Protein AF-A0A9X8DLJ4-F1 (afdb_monomer)

Solvent-accessible surface area (backbone atoms only — not comparable to full-atom values): 8738 Å² total; per-residue (Å²): 112,78,44,50,38,35,40,34,34,46,78,50,100,89,40,71,50,71,48,35,28,73,43,41,63,68,56,50,51,52,43,38,55,49,52,40,68,74,42,58,91,69,68,64,79,75,61,78,88,71,83,75,89,50,86,83,42,63,70,55,54,51,51,47,50,52,50,51,50,62,59,49,56,62,48,48,30,88,86,42,30,71,60,44,74,69,33,65,67,50,48,45,68,68,48,55,62,54,71,51,78,55,70,79,54,54,58,48,45,79,78,46,80,82,80,80,81,82,63,46,78,44,68,43,73,65,64,86,86,72,78,82,81,80,91,72,83,90,81,132

Structure (mmCIF, N/CA/C/O backbone):
data_AF-A0A9X8DLJ4-F1
#
_entry.id   AF-A0A9X8DLJ4-F1
#
loop_
_atom_site.group_PDB
_atom_site.id
_atom_site.type_symbol
_atom_site.label_atom_id
_atom_site.label_alt_id
_atom_site.label_comp_id
_atom_site.label_asym_id
_atom_site.label_entity_id
_atom_site.label_seq_id
_atom_site.pdbx_PDB_ins_code
_atom_site.Cartn_x
_atom_site.Cartn_y
_atom_site.Cartn_z
_atom_site.occupancy
_atom_site.B_iso_or_equiv
_atom_site.auth_seq_id
_atom_site.auth_comp_id
_atom_site.auth_asym_id
_atom_site.auth_atom_id
_atom_site.pdbx_PDB_model_num
ATOM 1 N N . MET A 1 1 ? -4.311 -11.488 11.649 1.00 80.06 1 MET A N 1
ATOM 2 C CA . MET A 1 1 ? -3.450 -10.403 12.179 1.00 80.06 1 MET A CA 1
ATOM 3 C C . MET A 1 1 ? -3.769 -9.118 11.435 1.00 80.06 1 MET A C 1
ATOM 5 O O . MET A 1 1 ? -3.963 -9.207 10.230 1.00 80.06 1 MET A O 1
ATOM 9 N N . VAL A 1 2 ? -3.881 -7.971 12.114 1.00 86.50 2 VAL A N 1
ATOM 10 C CA . VAL A 1 2 ? -4.170 -6.667 11.483 1.00 86.50 2 VAL A CA 1
ATOM 11 C C . VAL A 1 2 ? -3.009 -5.715 11.752 1.00 86.50 2 VAL A C 1
ATOM 13 O O . VAL A 1 2 ? -2.542 -5.637 12.885 1.00 86.50 2 VAL A O 1
ATOM 16 N N . PHE A 1 3 ? -2.577 -4.990 10.727 1.00 89.06 3 PHE A N 1
ATOM 17 C CA . PHE A 1 3 ? -1.535 -3.973 10.782 1.00 89.06 3 PHE A CA 1
ATOM 18 C C . PHE A 1 3 ? -2.127 -2.592 10.570 1.00 89.06 3 PHE A C 1
ATOM 20 O O . PHE A 1 3 ? -3.069 -2.423 9.792 1.00 89.06 3 PHE A O 1
ATOM 27 N N . VAL A 1 4 ? -1.534 -1.616 11.247 1.00 91.75 4 VAL A N 1
ATOM 28 C CA . VAL A 1 4 ? -1.885 -0.204 11.133 1.00 91.75 4 VAL A CA 1
ATOM 29 C C . VAL A 1 4 ? -0.861 0.471 10.233 1.00 91.75 4 VAL A C 1
ATOM 31 O O . VAL A 1 4 ? 0.332 0.490 10.545 1.00 91.75 4 VAL A O 1
ATOM 34 N N . LEU A 1 5 ? -1.336 1.009 9.116 1.00 93.06 5 LEU A N 1
ATOM 35 C CA . LEU A 1 5 ? -0.532 1.759 8.164 1.00 93.06 5 LEU A CA 1
ATOM 36 C C . LEU A 1 5 ? -0.960 3.218 8.254 1.00 93.06 5 LEU A C 1
ATOM 38 O O . LEU A 1 5 ? -2.130 3.528 8.042 1.00 93.06 5 LEU A O 1
ATOM 42 N N . THR A 1 6 ? -0.021 4.111 8.530 1.00 93.31 6 THR A N 1
ATOM 43 C CA . THR A 1 6 ? -0.238 5.554 8.418 1.00 93.31 6 THR A CA 1
ATOM 44 C C . THR A 1 6 ? 0.326 6.004 7.086 1.00 93.31 6 THR A C 1
ATOM 46 O O . THR A 1 6 ? 1.533 5.990 6.894 1.00 93.31 6 THR A O 1
ATOM 49 N N . VAL A 1 7 ? -0.537 6.371 6.151 1.00 92.75 7 VAL A N 1
ATOM 50 C CA . VAL A 1 7 ? -0.145 6.850 4.830 1.00 92.75 7 VAL A CA 1
ATOM 51 C C . VAL A 1 7 ? -0.016 8.359 4.891 1.00 92.75 7 VAL A C 1
ATOM 53 O O . VAL A 1 7 ? -0.961 9.039 5.267 1.00 92.75 7 VAL A O 1
ATOM 56 N N . SER A 1 8 ? 1.141 8.875 4.502 1.00 91.56 8 SER A N 1
ATOM 57 C CA . SER A 1 8 ? 1.401 10.297 4.328 1.00 91.56 8 SER A CA 1
ATOM 58 C C . SER A 1 8 ? 1.730 10.565 2.866 1.00 91.56 8 SER A C 1
ATOM 60 O O . SER A 1 8 ? 2.592 9.912 2.283 1.00 91.56 8 SER A O 1
ATOM 62 N N . GLN A 1 9 ? 1.025 11.509 2.258 1.00 87.00 9 GLN A N 1
ATOM 63 C CA . GLN A 1 9 ? 1.236 11.912 0.877 1.00 87.00 9 GLN A CA 1
ATOM 64 C C . GLN A 1 9 ? 1.424 13.419 0.829 1.00 87.00 9 GLN A C 1
ATOM 66 O O . GLN A 1 9 ? 0.560 14.194 1.251 1.00 87.00 9 GLN A O 1
ATOM 71 N N . GLN A 1 10 ? 2.563 13.837 0.294 1.00 82.44 10 GLN A N 1
ATOM 72 C CA . GLN A 1 10 ? 2.815 15.244 0.050 1.00 82.44 10 GLN A CA 1
ATOM 73 C C . GLN A 1 10 ? 2.023 15.672 -1.196 1.00 82.44 10 GLN A C 1
ATOM 75 O O . GLN A 1 10 ? 2.163 15.073 -2.258 1.00 82.44 10 GLN A O 1
ATOM 80 N N . GLN A 1 11 ? 1.145 16.667 -1.054 1.00 73.81 11 GLN A N 1
ATOM 81 C CA . GLN A 1 11 ? 0.337 17.201 -2.159 1.00 73.81 11 GLN A CA 1
ATOM 82 C C . GLN A 1 11 ? 1.017 18.403 -2.822 1.00 73.81 11 GLN A C 1
ATOM 84 O O . GLN A 1 11 ? 0.913 18.588 -4.030 1.00 73.81 11 GLN A O 1
ATOM 89 N N . ASN A 1 12 ? 1.715 19.220 -2.031 1.00 75.19 12 ASN A N 1
ATOM 90 C CA . ASN A 1 12 ? 2.540 20.340 -2.480 1.00 75.19 12 ASN A CA 1
ATOM 91 C C . ASN A 1 12 ? 3.649 20.597 -1.434 1.00 75.19 12 ASN A C 1
ATOM 93 O O . ASN A 1 12 ? 3.675 19.974 -0.373 1.00 75.19 12 ASN A O 1
ATOM 97 N N . VAL A 1 13 ? 4.553 21.541 -1.694 1.00 73.19 13 VAL A N 1
ATOM 98 C CA . VAL A 1 13 ? 5.646 21.977 -0.810 1.00 73.19 13 VAL A CA 1
ATOM 99 C C . VAL A 1 13 ? 5.152 22.328 0.603 1.00 73.19 13 VAL A C 1
ATOM 101 O O . VAL A 1 13 ? 5.876 22.106 1.567 1.00 73.19 13 VAL A O 1
ATOM 104 N N . ALA A 1 14 ? 3.915 22.818 0.741 1.00 72.62 14 ALA A N 1
ATOM 105 C CA . ALA A 1 14 ? 3.348 23.271 2.014 1.00 72.62 14 ALA A CA 1
ATOM 106 C C . ALA A 1 14 ? 2.277 22.346 2.624 1.00 72.62 14 ALA A C 1
ATOM 108 O O . ALA A 1 14 ? 1.849 22.588 3.752 1.00 72.62 14 ALA A O 1
ATOM 109 N N . THR A 1 15 ? 1.805 21.319 1.907 1.00 79.25 15 THR A N 1
ATOM 110 C CA . THR A 1 15 ? 0.655 20.510 2.345 1.00 79.25 15 THR A CA 1
ATOM 111 C C . THR A 1 15 ? 0.935 19.015 2.276 1.00 79.25 15 THR A C 1
ATOM 113 O O . THR A 1 15 ? 1.227 18.452 1.218 1.00 79.25 15 THR A O 1
ATOM 116 N N . THR A 1 16 ? 0.769 18.357 3.424 1.00 87.19 16 THR A N 1
ATOM 117 C CA . THR A 1 16 ? 0.856 16.902 3.571 1.00 87.19 16 THR A CA 1
ATOM 118 C C . THR A 1 16 ? -0.495 16.376 4.022 1.00 87.19 16 THR A C 1
ATOM 120 O O . THR A 1 16 ? -1.000 16.765 5.073 1.00 87.19 16 THR A O 1
ATOM 123 N N . SER A 1 17 ? -1.078 15.484 3.228 1.00 90.31 17 SER A N 1
ATOM 124 C CA . SER A 1 17 ? -2.244 14.705 3.635 1.00 90.31 17 SER A CA 1
ATOM 125 C C . SER A 1 17 ? -1.783 13.448 4.356 1.00 90.31 17 SER A C 1
ATOM 127 O O . SER A 1 17 ? -0.782 12.847 3.970 1.00 90.31 17 SER A O 1
ATOM 129 N N . SER A 1 18 ? -2.501 13.047 5.402 1.00 93.62 18 SER A N 1
ATOM 130 C CA . SER A 1 18 ? -2.218 11.810 6.125 1.00 93.62 18 SER A CA 1
ATOM 131 C C . SER A 1 18 ? -3.508 11.118 6.538 1.00 93.62 18 SER A C 1
ATOM 133 O O . SER A 1 18 ? -4.474 11.779 6.921 1.00 93.62 18 SER A O 1
ATOM 135 N N . TRP A 1 19 ? -3.534 9.796 6.439 1.00 94.31 19 TRP A N 1
ATOM 136 C CA . TRP A 1 19 ? -4.655 8.967 6.864 1.00 94.31 19 TRP A CA 1
ATOM 137 C C . TRP A 1 19 ? -4.169 7.587 7.299 1.00 94.31 19 TRP A C 1
ATOM 139 O O . TRP A 1 19 ? -3.064 7.161 6.972 1.00 94.31 19 TRP A O 1
ATOM 149 N N . THR A 1 20 ? -5.005 6.871 8.042 1.00 94.44 20 THR A N 1
ATOM 150 C CA . THR A 1 20 ? -4.678 5.533 8.542 1.00 94.44 20 THR A CA 1
ATOM 151 C C . THR A 1 20 ? -5.520 4.481 7.838 1.00 94.44 20 THR A C 1
ATOM 153 O O . THR A 1 20 ? -6.724 4.660 7.681 1.00 94.44 20 THR A O 1
ATOM 156 N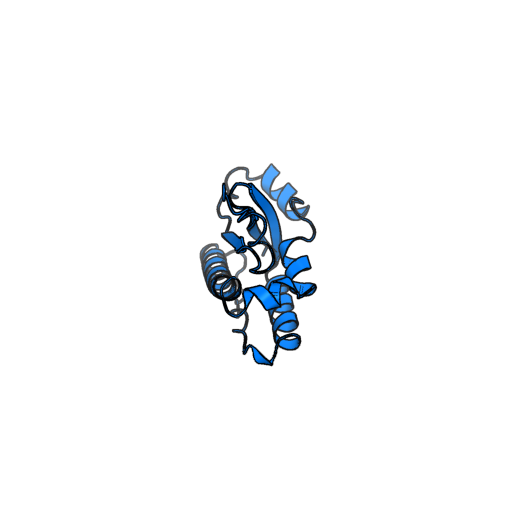 N . VAL A 1 21 ? -4.919 3.357 7.457 1.00 95.81 21 VAL A N 1
ATOM 157 C CA . VAL A 1 21 ? -5.638 2.167 6.988 1.00 95.81 21 VAL A CA 1
ATOM 158 C C . VAL A 1 21 ? -5.251 0.941 7.802 1.00 95.81 21 VAL A C 1
ATOM 160 O O . VAL A 1 21 ? -4.125 0.811 8.287 1.00 95.81 21 VAL A O 1
ATOM 163 N N . TYR A 1 22 ? -6.202 0.022 7.939 1.00 94.31 22 TYR A N 1
ATOM 164 C CA . TYR A 1 22 ? -6.026 -1.237 8.652 1.00 94.31 22 TYR A CA 1
ATOM 165 C C . TYR A 1 22 ? -5.990 -2.372 7.639 1.00 94.31 22 TYR A C 1
ATOM 167 O O . TYR A 1 22 ? -6.932 -2.549 6.863 1.00 94.31 22 TYR A O 1
ATOM 175 N N . ARG A 1 23 ? -4.900 -3.140 7.620 1.00 93.81 23 ARG A N 1
ATOM 176 C CA . ARG A 1 23 ? -4.706 -4.212 6.635 1.00 93.81 23 ARG A CA 1
ATOM 177 C C . ARG A 1 23 ? -4.391 -5.524 7.304 1.00 93.81 23 ARG A C 1
ATOM 179 O O . ARG A 1 23 ? -3.576 -5.588 8.218 1.00 93.81 23 ARG A O 1
ATOM 186 N N . ARG A 1 24 ? -5.059 -6.583 6.858 1.00 91.62 24 ARG A N 1
ATOM 187 C CA . ARG A 1 24 ? -4.720 -7.938 7.291 1.00 91.62 24 ARG A CA 1
ATOM 188 C C . ARG A 1 24 ? -3.541 -8.463 6.491 1.00 91.62 24 ARG A C 1
ATOM 190 O O . ARG A 1 24 ? -3.340 -8.013 5.369 1.00 91.62 24 ARG A O 1
ATOM 197 N N . LEU A 1 25 ? -2.809 -9.425 7.047 1.00 89.69 25 LEU A N 1
ATOM 198 C CA . LEU A 1 25 ? -1.679 -10.071 6.371 1.00 89.69 25 LEU A CA 1
ATOM 199 C C . LEU A 1 25 ? -2.045 -10.551 4.958 1.00 89.69 25 LEU A C 1
ATOM 201 O O . LEU A 1 25 ? -1.326 -10.261 4.008 1.00 89.69 25 LEU A O 1
ATOM 205 N N . GLU A 1 26 ? -3.213 -11.176 4.804 1.00 91.69 26 GLU A N 1
ATOM 206 C CA . GLU A 1 26 ? -3.659 -11.742 3.527 1.00 91.69 26 GLU A CA 1
ATOM 207 C C . GLU A 1 26 ? -3.845 -10.655 2.451 1.00 91.69 26 GLU A C 1
ATOM 209 O O . GLU A 1 26 ? -3.706 -10.916 1.260 1.00 91.69 26 GLU A O 1
ATOM 214 N N . MET A 1 27 ? -4.115 -9.407 2.853 1.00 94.44 27 MET A N 1
ATOM 215 C CA . MET A 1 27 ? -4.229 -8.281 1.921 1.00 94.44 27 MET A CA 1
ATOM 216 C C . MET A 1 27 ? -2.868 -7.865 1.346 1.00 94.44 27 MET A C 1
ATOM 218 O O . MET A 1 27 ? -2.820 -7.398 0.212 1.00 94.44 27 MET A O 1
ATOM 222 N N . PHE A 1 28 ? -1.765 -8.039 2.084 1.00 95.06 28 PHE A N 1
ATOM 223 C CA . PHE A 1 28 ? -0.414 -7.780 1.563 1.00 95.06 28 PHE A CA 1
ATOM 224 C C . PHE A 1 28 ? -0.028 -8.838 0.525 1.00 95.06 28 PHE A C 1
ATOM 226 O O . PHE A 1 28 ? 0.494 -8.507 -0.539 1.00 95.06 28 PHE A O 1
ATOM 233 N N . GLU A 1 29 ? -0.343 -10.104 0.803 1.00 93.44 29 GLU A N 1
ATOM 234 C CA . GLU A 1 29 ? -0.116 -11.220 -0.119 1.00 93.44 29 GLU A CA 1
ATOM 235 C C . GLU A 1 29 ? -0.923 -11.033 -1.412 1.00 93.44 29 GLU A C 1
ATOM 237 O O . GLU A 1 29 ? -0.377 -11.112 -2.514 1.00 93.44 29 GLU A O 1
ATOM 242 N N . GLN A 1 30 ? -2.209 -10.688 -1.285 1.00 95.38 30 GLN A N 1
ATOM 243 C CA . GLN A 1 30 ? -3.078 -10.369 -2.420 1.00 95.38 30 GLN A CA 1
ATOM 244 C C . GLN A 1 30 ? -2.573 -9.165 -3.219 1.00 95.38 30 GLN A C 1
ATOM 246 O O . GLN A 1 30 ? -2.570 -9.207 -4.454 1.00 95.38 30 GLN A O 1
ATOM 251 N N . LEU A 1 31 ? -2.117 -8.109 -2.536 1.00 97.00 31 LEU A N 1
ATOM 252 C CA . LEU A 1 31 ? -1.524 -6.947 -3.187 1.00 97.00 31 LEU A CA 1
ATOM 253 C C . LEU A 1 31 ? -0.301 -7.363 -4.005 1.00 97.00 31 LEU A C 1
ATOM 255 O O . LEU A 1 31 ? -0.231 -7.020 -5.181 1.00 97.00 31 LEU A O 1
ATOM 259 N N . SER A 1 32 ? 0.621 -8.128 -3.413 1.00 96.06 32 SER A N 1
ATOM 260 C CA . SER A 1 32 ? 1.851 -8.588 -4.067 1.00 96.06 32 SER A CA 1
ATOM 261 C C . SER A 1 32 ? 1.571 -9.383 -5.340 1.00 96.06 32 SER A C 1
ATOM 263 O O . SER A 1 32 ? 2.187 -9.114 -6.372 1.00 96.06 32 SER A O 1
ATOM 265 N N . LEU A 1 33 ? 0.602 -10.302 -5.297 1.00 95.62 33 LEU A N 1
ATOM 266 C CA . LEU A 1 33 ? 0.169 -11.052 -6.477 1.00 95.62 33 LEU A CA 1
ATOM 267 C C . LEU A 1 33 ? -0.420 -10.129 -7.553 1.00 95.62 33 LEU A C 1
ATOM 269 O O . LEU A 1 33 ? -0.095 -10.271 -8.731 1.00 95.62 33 LEU A O 1
ATOM 273 N N . SER A 1 34 ? -1.249 -9.164 -7.148 1.00 96.44 34 SER A N 1
ATOM 274 C CA . SER A 1 34 ? -1.923 -8.239 -8.066 1.00 96.44 34 SER A CA 1
ATOM 275 C C . SER A 1 34 ? -0.929 -7.319 -8.779 1.00 96.44 34 SER A C 1
ATOM 277 O O . SER A 1 34 ? -0.893 -7.294 -10.008 1.00 96.44 34 SER A O 1
ATOM 279 N N . ILE A 1 35 ? -0.062 -6.624 -8.034 1.00 95.94 35 ILE A N 1
ATOM 280 C CA . ILE A 1 35 ? 0.928 -5.701 -8.617 1.00 95.94 35 ILE A CA 1
ATOM 281 C C . ILE A 1 35 ? 2.025 -6.448 -9.383 1.00 95.94 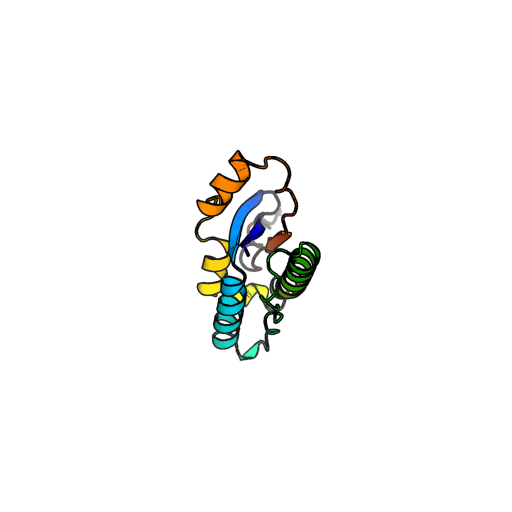35 ILE A C 1
ATOM 283 O O . ILE A 1 35 ? 2.525 -5.943 -10.385 1.00 95.94 35 ILE A O 1
ATOM 287 N N . GLY A 1 36 ? 2.381 -7.666 -8.960 1.00 95.00 36 GLY A N 1
ATOM 288 C CA . GLY A 1 36 ? 3.321 -8.518 -9.687 1.00 95.00 36 GLY A CA 1
ATOM 289 C C . GLY A 1 36 ? 2.763 -8.981 -11.036 1.00 95.00 36 GLY A C 1
ATOM 290 O O . GLY A 1 36 ? 3.498 -9.047 -12.022 1.00 95.00 36 GLY A O 1
ATOM 291 N N . ALA A 1 37 ? 1.457 -9.258 -11.109 1.00 94.94 37 ALA A N 1
ATOM 292 C CA . ALA A 1 37 ? 0.782 -9.587 -12.360 1.00 94.94 37 ALA A CA 1
ATOM 293 C C . ALA A 1 37 ? 0.623 -8.368 -13.283 1.00 94.94 37 ALA A C 1
ATOM 295 O O . ALA A 1 37 ? 0.785 -8.511 -14.495 1.00 94.94 37 ALA A O 1
ATOM 296 N N . GLU A 1 38 ? 0.336 -7.193 -12.717 1.00 95.50 38 GLU A N 1
ATOM 297 C CA . GLU A 1 38 ? 0.151 -5.932 -13.445 1.00 95.50 38 GLU A CA 1
ATOM 298 C C . GLU A 1 38 ? 1.475 -5.396 -14.013 1.00 95.50 38 GLU A C 1
ATOM 300 O O . GLU A 1 38 ? 1.560 -5.026 -15.185 1.00 95.50 38 GLU A O 1
ATOM 305 N N . PHE A 1 39 ? 2.550 -5.442 -13.223 1.00 93.81 39 PHE A N 1
ATOM 306 C CA . PHE A 1 39 ? 3.849 -4.867 -13.571 1.00 93.81 39 PHE A CA 1
ATOM 307 C C . PHE A 1 39 ? 4.962 -5.913 -13.665 1.00 93.81 39 PHE A C 1
ATOM 309 O O . PHE A 1 39 ? 6.047 -5.736 -13.110 1.00 93.81 39 PHE A O 1
ATOM 316 N N . ARG A 1 40 ? 4.734 -6.997 -14.419 1.00 91.12 40 ARG A N 1
ATOM 317 C CA . ARG A 1 40 ? 5.722 -8.089 -14.590 1.00 91.12 40 ARG A CA 1
ATOM 318 C C . ARG A 1 40 ? 7.117 -7.607 -14.999 1.00 91.12 40 ARG A C 1
ATOM 320 O O . ARG A 1 40 ? 8.114 -8.178 -14.578 1.00 91.12 40 ARG A O 1
ATOM 327 N N . HIS A 1 41 ? 7.186 -6.545 -15.799 1.00 90.75 41 HIS A N 1
ATOM 328 C CA . HIS A 1 41 ? 8.437 -5.960 -16.283 1.00 90.75 41 HIS A CA 1
ATOM 329 C C . HIS A 1 41 ? 9.281 -5.296 -15.180 1.00 90.75 41 HIS A C 1
ATOM 331 O O . HIS A 1 41 ? 10.475 -5.096 -15.379 1.00 90.75 41 HIS A O 1
ATOM 337 N N . LEU A 1 42 ? 8.687 -4.965 -14.028 1.00 89.69 42 LEU A N 1
ATOM 338 C CA . LEU A 1 42 ? 9.384 -4.325 -12.911 1.00 89.69 42 LEU A CA 1
ATOM 339 C C . LEU A 1 42 ? 10.106 -5.321 -11.994 1.00 89.69 42 LEU A C 1
ATOM 341 O O . LEU A 1 42 ? 10.857 -4.878 -11.135 1.00 89.69 42 LEU A O 1
ATOM 345 N N . ASN A 1 43 ? 9.905 -6.638 -12.162 1.00 89.88 43 ASN A N 1
ATOM 346 C CA . ASN A 1 43 ? 10.503 -7.681 -11.313 1.00 89.88 43 ASN A CA 1
ATOM 347 C C . ASN A 1 43 ? 10.350 -7.389 -9.806 1.00 89.88 43 ASN A C 1
ATOM 349 O O . ASN A 1 43 ? 11.317 -7.430 -9.045 1.00 89.88 43 ASN A O 1
ATOM 353 N N . LEU A 1 44 ? 9.126 -7.049 -9.388 1.00 91.62 44 LEU A N 1
ATOM 354 C CA . LEU A 1 44 ? 8.843 -6.639 -8.013 1.00 91.62 44 LEU A CA 1
ATOM 355 C C . LEU A 1 44 ? 9.204 -7.752 -7.008 1.00 91.62 44 LEU A C 1
ATOM 357 O O . LEU A 1 44 ? 8.924 -8.925 -7.276 1.00 91.62 44 LEU A O 1
ATOM 361 N N . PRO A 1 45 ? 9.779 -7.410 -5.838 1.00 90.88 45 PRO A N 1
ATOM 362 C CA . PRO A 1 45 ? 10.071 -8.395 -4.806 1.00 90.88 45 PRO A CA 1
ATOM 363 C C . PRO A 1 45 ? 8.771 -9.028 -4.277 1.00 90.88 45 PRO A C 1
ATOM 365 O O . PRO A 1 45 ? 7.793 -8.308 -4.033 1.00 90.88 45 PRO A O 1
ATOM 368 N N . PRO A 1 46 ? 8.737 -10.355 -4.062 1.00 90.25 46 PRO A N 1
ATOM 369 C CA . PRO A 1 46 ? 7.566 -11.015 -3.498 1.00 90.25 46 PRO A CA 1
ATOM 370 C C . PRO A 1 46 ? 7.339 -10.575 -2.048 1.00 90.25 46 PRO A C 1
ATOM 372 O O . PRO A 1 46 ? 8.294 -10.285 -1.322 1.00 90.25 46 PRO A O 1
ATOM 375 N N . CYS A 1 47 ? 6.075 -10.553 -1.618 1.00 92.62 47 CYS A N 1
ATOM 376 C CA . CYS A 1 47 ? 5.737 -10.352 -0.210 1.00 92.62 47 CYS A CA 1
ATOM 377 C C . CYS A 1 47 ? 6.410 -11.437 0.652 1.00 92.62 47 CYS A C 1
ATOM 379 O O . CYS A 1 47 ? 6.403 -12.610 0.261 1.00 92.62 47 CYS A O 1
ATOM 381 N N . PRO A 1 48 ? 6.996 -11.083 1.811 1.00 89.50 48 PRO A N 1
ATOM 382 C CA . PRO A 1 48 ? 7.608 -12.057 2.703 1.00 89.50 48 PRO A CA 1
ATOM 383 C C . PRO A 1 48 ? 6.577 -13.093 3.160 1.00 89.50 48 PRO A C 1
ATOM 385 O O . PRO A 1 48 ? 5.461 -12.749 3.550 1.00 89.50 48 PRO A O 1
ATOM 388 N N . LEU A 1 49 ? 6.971 -14.367 3.125 1.00 81.56 49 LEU A N 1
ATOM 389 C CA . LEU A 1 49 ? 6.156 -15.467 3.629 1.00 81.56 49 LEU A CA 1
ATOM 390 C C . LEU A 1 49 ? 6.172 -15.430 5.153 1.00 81.56 49 LEU A C 1
ATOM 392 O O . LEU A 1 49 ? 7.214 -15.653 5.773 1.00 81.56 49 LEU A O 1
ATOM 396 N N . VAL A 1 50 ? 5.020 -15.175 5.761 1.00 74.81 50 VAL A N 1
ATOM 397 C CA . VAL A 1 50 ? 4.913 -15.130 7.218 1.00 74.81 50 VAL A CA 1
ATOM 398 C C . VAL A 1 50 ? 4.171 -16.361 7.703 1.00 74.81 50 VAL A C 1
ATOM 400 O O . VAL A 1 50 ? 3.017 -16.599 7.357 1.00 74.81 50 VAL A O 1
ATOM 403 N N . ALA A 1 51 ? 4.840 -17.154 8.540 1.00 66.06 51 ALA A N 1
ATOM 404 C CA . ALA A 1 51 ? 4.232 -18.323 9.152 1.00 66.06 51 ALA A CA 1
ATOM 405 C C . ALA A 1 51 ? 3.089 -17.894 10.091 1.00 66.06 51 ALA A C 1
ATOM 407 O O . ALA A 1 51 ? 3.318 -17.323 11.157 1.00 66.06 51 ALA A O 1
ATOM 408 N N . SER A 1 52 ? 1.852 -18.218 9.717 1.00 62.91 52 SER A N 1
ATOM 409 C CA . SER A 1 52 ? 0.641 -17.940 10.503 1.00 62.91 52 SER A CA 1
ATOM 410 C C . SER A 1 52 ? 0.488 -18.835 11.740 1.00 62.91 52 SER A C 1
ATOM 412 O O . SER A 1 52 ? -0.441 -18.659 12.522 1.00 62.91 52 SER A O 1
ATOM 414 N N . ALA A 1 53 ? 1.403 -19.784 11.954 1.00 55.56 53 ALA A N 1
ATOM 415 C CA . ALA A 1 53 ? 1.268 -20.847 12.946 1.00 55.56 53 ALA A CA 1
ATOM 416 C C . ALA A 1 53 ? 1.330 -20.387 14.419 1.00 55.56 53 ALA A C 1
ATOM 418 O O . ALA A 1 53 ? 1.109 -21.206 15.306 1.00 55.56 53 ALA A O 1
ATOM 419 N N . ASN A 1 54 ? 1.622 -19.113 14.720 1.00 61.44 54 ASN A N 1
ATOM 420 C CA . ASN A 1 54 ? 1.682 -18.642 16.108 1.00 61.44 54 ASN A CA 1
ATOM 421 C C . ASN A 1 54 ? 1.261 -17.171 16.275 1.00 61.44 54 ASN A C 1
ATOM 423 O O . ASN A 1 54 ? 2.028 -16.326 16.736 1.00 61.44 54 ASN A O 1
ATOM 427 N N . VAL A 1 55 ? 0.020 -16.867 15.885 1.00 63.25 55 VAL A N 1
ATOM 428 C CA . VAL A 1 55 ? -0.569 -15.509 15.885 1.00 63.25 55 VAL A CA 1
ATOM 429 C C . VAL A 1 55 ? -0.694 -14.859 17.271 1.00 63.25 55 VAL A C 1
ATOM 431 O O . VAL A 1 55 ? -0.971 -13.667 17.349 1.00 63.25 55 VAL A O 1
ATOM 434 N N . SER A 1 56 ? -0.506 -15.613 18.358 1.00 67.62 56 SER A N 1
ATOM 435 C CA . SER A 1 56 ? -0.490 -15.108 19.739 1.00 67.62 56 SER A CA 1
ATOM 436 C C . SER A 1 56 ? 0.908 -14.728 20.236 1.00 67.62 56 SER A C 1
ATOM 438 O O . SER A 1 56 ? 1.038 -14.129 21.301 1.00 67.62 56 SER A O 1
ATOM 440 N N . ASN A 1 57 ? 1.966 -15.078 19.499 1.00 80.31 57 ASN A N 1
ATOM 441 C CA . ASN A 1 57 ? 3.331 -14.754 19.889 1.00 80.31 57 ASN A CA 1
ATOM 442 C C . ASN A 1 57 ? 3.704 -13.344 19.414 1.00 80.31 57 ASN A C 1
ATOM 444 O O . ASN A 1 57 ? 3.942 -13.121 18.228 1.00 80.31 57 ASN A O 1
ATOM 448 N N . MET A 1 58 ? 3.816 -12.407 20.356 1.00 78.62 58 MET A N 1
ATOM 449 C CA . MET A 1 58 ? 4.139 -11.005 20.076 1.00 78.62 58 MET A CA 1
ATOM 450 C C . MET A 1 58 ? 5.427 -10.826 19.255 1.00 78.62 58 MET A C 1
ATOM 452 O O . MET A 1 58 ? 5.450 -10.001 18.348 1.00 78.62 58 MET A O 1
ATOM 456 N N . GLN A 1 59 ? 6.465 -11.638 19.478 1.00 83.12 59 GLN A N 1
ATOM 457 C CA . GLN A 1 59 ? 7.716 -11.534 18.713 1.00 83.12 59 GLN A CA 1
ATOM 458 C C . GLN A 1 59 ? 7.536 -11.909 17.237 1.00 83.12 59 GLN A C 1
ATOM 460 O O . GLN A 1 59 ? 8.208 -11.361 16.364 1.00 83.12 59 GLN A O 1
ATOM 465 N N . VAL A 1 60 ? 6.623 -12.840 16.942 1.00 82.69 60 VAL A N 1
ATOM 466 C CA . VAL A 1 60 ? 6.278 -13.215 15.563 1.00 82.69 60 VAL A CA 1
ATOM 467 C C . VAL A 1 60 ? 5.517 -12.075 14.887 1.00 82.69 60 VAL A C 1
ATOM 469 O O . VAL A 1 60 ? 5.790 -11.763 13.730 1.00 82.69 60 VAL A O 1
ATOM 472 N N . ILE A 1 61 ? 4.617 -11.417 15.624 1.00 82.62 61 ILE A N 1
ATOM 473 C CA . ILE A 1 61 ? 3.863 -10.250 15.148 1.00 82.62 61 ILE A CA 1
ATOM 474 C C . ILE A 1 61 ? 4.816 -9.095 14.812 1.00 82.62 61 ILE A C 1
ATOM 476 O O . ILE A 1 6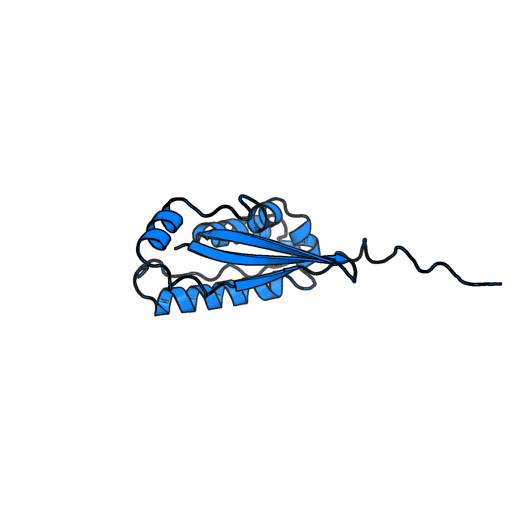1 ? 4.727 -8.524 13.726 1.00 82.62 61 ILE A O 1
ATOM 480 N N . GLU A 1 62 ? 5.752 -8.773 15.708 1.00 85.25 62 GLU A N 1
ATOM 481 C CA . GLU A 1 62 ? 6.733 -7.700 15.500 1.00 85.25 62 GLU A CA 1
ATOM 482 C C . GLU A 1 62 ? 7.678 -7.998 14.337 1.00 85.25 62 GLU A C 1
ATOM 484 O O . GLU A 1 62 ? 7.859 -7.147 13.468 1.00 85.25 62 GLU A O 1
ATOM 489 N N . ARG A 1 63 ? 8.211 -9.224 14.252 1.00 87.75 63 ARG A N 1
ATOM 490 C CA . ARG A 1 63 ? 9.047 -9.633 13.115 1.00 87.75 63 ARG A CA 1
ATOM 491 C C . ARG A 1 63 ? 8.288 -9.513 11.797 1.00 87.75 63 ARG A C 1
ATOM 493 O O . ARG A 1 63 ? 8.813 -8.959 10.840 1.00 87.75 63 ARG A O 1
ATOM 500 N N . CYS A 1 64 ? 7.042 -9.980 11.762 1.00 89.19 64 CYS A N 1
ATOM 501 C CA . CYS A 1 64 ? 6.208 -9.859 10.576 1.00 89.19 64 CYS A CA 1
ATOM 502 C C . CYS A 1 64 ? 5.977 -8.395 10.185 1.00 89.19 64 CYS A C 1
ATOM 504 O O . CYS A 1 64 ? 6.039 -8.066 9.003 1.00 89.19 64 CYS A O 1
ATOM 506 N N . ARG A 1 65 ? 5.711 -7.509 11.153 1.00 89.06 65 ARG A N 1
ATOM 507 C CA . ARG A 1 65 ? 5.582 -6.068 10.899 1.00 89.06 65 ARG A CA 1
ATOM 508 C C . ARG A 1 65 ? 6.855 -5.522 10.254 1.00 89.06 65 ARG A C 1
ATOM 510 O O . ARG A 1 65 ? 6.770 -4.794 9.268 1.00 89.06 65 ARG A O 1
ATOM 517 N N . ASP A 1 66 ? 8.016 -5.872 10.796 1.00 90.56 66 ASP A N 1
ATOM 518 C CA . ASP A 1 66 ? 9.303 -5.377 10.308 1.00 90.56 66 ASP A CA 1
ATOM 519 C C . ASP A 1 66 ? 9.614 -5.893 8.896 1.00 90.56 66 ASP A C 1
ATOM 521 O O . ASP A 1 66 ? 10.073 -5.125 8.049 1.00 90.56 66 ASP A O 1
ATOM 525 N N . ASP A 1 67 ? 9.299 -7.158 8.610 1.00 92.19 67 ASP A N 1
ATOM 526 C CA . ASP A 1 67 ? 9.470 -7.754 7.284 1.00 92.19 67 ASP A CA 1
ATOM 527 C C . ASP A 1 67 ? 8.530 -7.114 6.248 1.00 92.19 67 ASP A C 1
ATOM 529 O O . ASP A 1 67 ? 8.972 -6.757 5.153 1.00 92.19 67 ASP A O 1
ATOM 533 N N . LEU A 1 68 ? 7.256 -6.888 6.593 1.00 93.44 68 LEU A N 1
ATOM 534 C CA . LEU A 1 68 ? 6.298 -6.200 5.717 1.00 93.44 68 LEU A CA 1
ATOM 535 C C . LEU A 1 68 ? 6.689 -4.738 5.474 1.00 93.44 68 LEU A C 1
ATOM 537 O O . LEU A 1 68 ? 6.591 -4.255 4.347 1.00 93.44 68 LEU A O 1
ATOM 541 N N . SER A 1 69 ? 7.163 -4.042 6.510 1.00 92.25 69 SER A N 1
ATOM 542 C CA . SER A 1 69 ? 7.672 -2.672 6.400 1.00 92.25 69 SER A CA 1
ATOM 543 C C . SER A 1 69 ? 8.878 -2.609 5.458 1.00 92.25 69 SER A C 1
ATOM 545 O O . SER A 1 69 ? 8.919 -1.787 4.541 1.00 92.25 69 SER A O 1
ATOM 547 N N . ARG A 1 70 ? 9.829 -3.540 5.613 1.00 93.19 70 ARG A N 1
ATOM 548 C CA . ARG A 1 70 ? 11.007 -3.652 4.743 1.00 93.19 70 ARG A CA 1
ATOM 549 C C . ARG A 1 70 ? 10.640 -3.998 3.302 1.00 93.19 70 ARG A C 1
ATOM 551 O O . ARG A 1 70 ?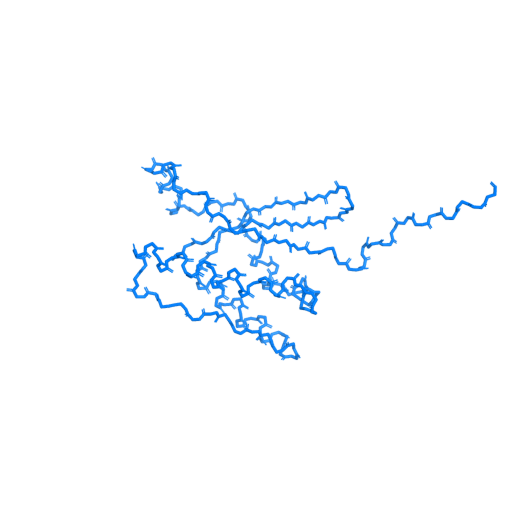 11.326 -3.547 2.393 1.00 93.19 70 ARG A O 1
ATOM 558 N N . TRP A 1 71 ? 9.584 -4.781 3.093 1.00 94.56 71 TRP A N 1
ATOM 559 C CA . TRP A 1 71 ? 9.072 -5.103 1.763 1.00 94.56 71 TRP A CA 1
ATOM 560 C C . TRP A 1 71 ? 8.392 -3.903 1.087 1.00 94.56 71 TRP A C 1
ATOM 562 O O . TRP A 1 71 ? 8.659 -3.637 -0.082 1.00 94.56 71 TRP A O 1
ATOM 572 N N . LEU A 1 72 ? 7.568 -3.141 1.815 1.00 93.62 72 LEU A N 1
ATOM 573 C CA . LEU A 1 72 ? 6.868 -1.962 1.287 1.00 93.62 72 LEU A CA 1
ATOM 574 C C . LEU A 1 72 ? 7.793 -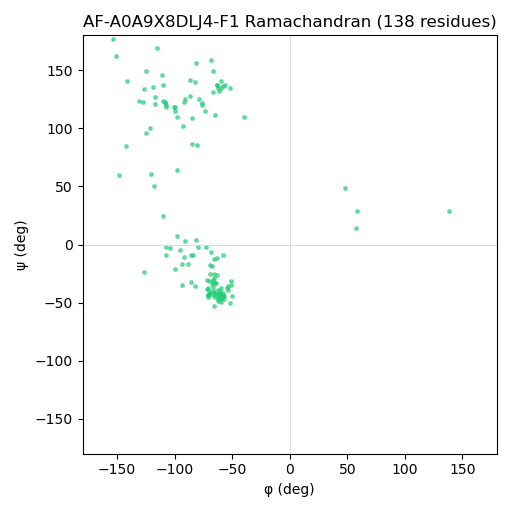0.774 1.015 1.00 93.62 72 LEU A C 1
ATOM 576 O O . LEU A 1 72 ? 7.596 -0.067 0.031 1.00 93.62 72 LEU A O 1
ATOM 580 N N . ALA A 1 73 ? 8.797 -0.540 1.861 1.00 91.94 73 ALA A N 1
ATOM 581 C CA . ALA A 1 73 ? 9.674 0.626 1.757 1.00 91.94 73 ALA A CA 1
ATOM 582 C C . ALA A 1 73 ? 10.298 0.842 0.356 1.00 91.94 73 ALA A C 1
ATOM 584 O O . ALA A 1 73 ? 10.163 1.946 -0.172 1.00 91.94 73 ALA A O 1
ATOM 585 N N . PRO A 1 74 ? 10.932 -0.158 -0.295 1.00 90.94 74 PRO A N 1
ATOM 586 C CA . PRO A 1 74 ? 11.484 0.024 -1.636 1.00 90.94 74 PRO A CA 1
ATOM 587 C C . PRO A 1 74 ? 10.404 0.182 -2.713 1.00 90.94 74 PRO A C 1
ATOM 589 O O . PRO A 1 74 ? 10.666 0.797 -3.736 1.00 90.94 74 PRO A O 1
ATOM 592 N N . LEU A 1 75 ? 9.191 -0.340 -2.508 1.00 92.38 75 LEU A N 1
ATOM 593 C CA . LEU A 1 75 ? 8.084 -0.173 -3.456 1.00 92.38 75 LEU A CA 1
ATOM 594 C C . LEU A 1 75 ? 7.628 1.294 -3.540 1.00 92.38 75 LEU A C 1
ATOM 596 O O . LEU A 1 75 ? 7.218 1.759 -4.599 1.00 92.38 75 LEU A O 1
ATOM 600 N N . LEU A 1 76 ? 7.759 2.044 -2.445 1.00 91.31 76 LEU A N 1
ATOM 601 C CA . LEU A 1 76 ? 7.415 3.467 -2.375 1.00 91.31 76 LEU A CA 1
ATOM 602 C C . LEU A 1 76 ? 8.497 4.405 -2.929 1.00 91.31 76 LEU A C 1
ATOM 604 O O . LEU A 1 76 ? 8.340 5.625 -2.865 1.00 91.31 76 LEU A O 1
ATOM 608 N N . SER A 1 77 ? 9.582 3.871 -3.489 1.00 89.62 77 SER A N 1
ATOM 609 C CA . SER A 1 77 ? 10.642 4.658 -4.114 1.00 89.62 77 SER A CA 1
ATOM 610 C C . SER A 1 77 ? 10.752 4.395 -5.619 1.00 89.62 77 SER A C 1
ATOM 612 O O . SER A 1 77 ? 10.107 3.510 -6.191 1.00 89.62 77 SER A O 1
ATOM 614 N N . TYR A 1 78 ? 11.543 5.229 -6.300 1.00 83.31 78 TYR A N 1
ATOM 615 C CA . TYR A 1 78 ? 11.876 5.012 -7.705 1.00 83.31 78 TYR A CA 1
ATOM 616 C C . TYR A 1 78 ? 12.654 3.690 -7.855 1.00 83.31 78 TYR A C 1
ATOM 618 O O . TYR A 1 78 ? 13.589 3.462 -7.084 1.00 83.31 78 TYR A O 1
ATOM 626 N N . PRO A 1 79 ? 12.321 2.833 -8.842 1.00 88.81 79 PRO A N 1
ATOM 627 C CA . PRO A 1 79 ? 11.465 3.103 -10.006 1.00 88.81 79 PRO A CA 1
ATOM 628 C C . PRO A 1 79 ? 9.984 2.716 -9.866 1.00 88.81 79 PRO A C 1
ATOM 630 O O . PRO A 1 79 ? 9.205 2.987 -10.776 1.00 88.81 79 PRO A O 1
ATOM 633 N N . TYR A 1 80 ? 9.570 2.086 -8.768 1.00 91.88 80 TYR A N 1
ATOM 634 C CA . TYR A 1 80 ? 8.269 1.409 -8.694 1.00 91.88 80 TYR A CA 1
ATOM 635 C C . TYR A 1 80 ? 7.103 2.348 -8.397 1.00 91.88 80 TYR A C 1
ATOM 637 O O . TYR A 1 80 ? 6.011 2.162 -8.935 1.00 91.88 80 TYR A O 1
ATOM 645 N N . VAL A 1 81 ? 7.341 3.368 -7.572 1.00 91.81 81 VAL A N 1
ATOM 646 C CA . VAL A 1 81 ? 6.282 4.205 -6.999 1.00 91.81 81 VAL A CA 1
ATOM 647 C C . VAL A 1 81 ? 5.333 4.808 -8.037 1.00 91.81 81 VAL A C 1
ATOM 649 O O . VAL A 1 81 ? 4.124 4.805 -7.830 1.00 91.81 81 VAL A O 1
ATOM 652 N N . ASN A 1 82 ? 5.844 5.248 -9.189 1.00 91.31 82 ASN A N 1
ATOM 653 C CA . ASN A 1 82 ? 5.015 5.850 -10.236 1.00 91.31 82 ASN A CA 1
ATOM 654 C C . ASN A 1 82 ? 4.023 4.848 -10.837 1.00 91.31 82 ASN A C 1
ATOM 656 O O . ASN A 1 82 ? 2.862 5.194 -11.046 1.00 91.31 82 ASN A O 1
ATOM 660 N N . SER A 1 83 ? 4.468 3.617 -11.095 1.00 93.81 83 SER A N 1
ATOM 661 C CA . SER A 1 83 ? 3.603 2.553 -11.608 1.00 93.81 83 SER A CA 1
ATOM 662 C C . SER A 1 83 ? 2.603 2.113 -10.543 1.00 93.81 83 SER A C 1
ATOM 664 O O . SER A 1 83 ? 1.420 1.964 -10.828 1.00 93.81 83 SER A O 1
ATOM 666 N N . LEU A 1 84 ? 3.039 1.990 -9.286 1.00 93.69 84 LEU A N 1
ATOM 667 C CA . LEU A 1 84 ? 2.148 1.614 -8.186 1.00 93.69 84 LEU A CA 1
ATOM 668 C C . LEU A 1 84 ? 1.033 2.636 -7.965 1.00 93.69 84 LEU A C 1
ATOM 670 O O . LEU A 1 84 ? -0.111 2.240 -7.779 1.00 93.69 84 LEU A O 1
ATOM 674 N N . MET A 1 85 ? 1.320 3.933 -8.076 1.00 93.44 85 MET A N 1
ATOM 675 C CA . MET A 1 85 ? 0.295 4.979 -7.974 1.00 93.44 85 MET A CA 1
ATOM 676 C C . MET A 1 85 ? -0.732 4.957 -9.121 1.00 93.44 85 MET A C 1
ATOM 678 O O . MET A 1 85 ? -1.768 5.608 -9.015 1.00 93.44 85 MET A O 1
ATOM 682 N N . GLN A 1 86 ? -0.478 4.208 -10.199 1.00 92.88 86 GLN A N 1
ATOM 683 C CA . GLN A 1 86 ? -1.444 3.962 -11.277 1.00 92.88 86 GLN A CA 1
ATOM 684 C C . GLN A 1 86 ? -2.237 2.662 -11.071 1.00 92.88 86 GLN A C 1
ATOM 686 O O . GLN A 1 86 ? -3.294 2.491 -11.679 1.00 92.88 86 GLN A O 1
ATOM 691 N N . SER A 1 87 ? -1.767 1.760 -10.202 1.00 96.31 87 SER A N 1
ATOM 692 C CA . SER A 1 87 ? -2.450 0.501 -9.913 1.00 96.31 87 SER A CA 1
ATOM 693 C C . SER A 1 87 ? -3.644 0.725 -9.008 1.00 96.31 87 SER A C 1
ATOM 695 O O . SER A 1 87 ? -3.514 1.135 -7.852 1.00 96.31 87 SER A O 1
ATOM 697 N N . ARG A 1 88 ? -4.826 0.352 -9.499 1.00 96.88 88 ARG A N 1
ATOM 698 C CA . ARG A 1 88 ? -6.052 0.390 -8.698 1.00 96.88 88 ARG A CA 1
ATOM 699 C C . ARG A 1 88 ? -5.931 -0.457 -7.431 1.00 96.88 88 ARG A C 1
ATOM 701 O O . ARG A 1 88 ? -6.329 -0.004 -6.366 1.00 96.88 88 ARG A O 1
ATOM 708 N N . SER A 1 89 ? -5.337 -1.645 -7.537 1.00 96.56 89 SER A N 1
ATOM 709 C CA . SER A 1 89 ? -5.145 -2.553 -6.399 1.00 96.56 89 SER A CA 1
ATOM 710 C C . SER A 1 89 ? -4.283 -1.919 -5.309 1.00 96.56 89 SER A C 1
ATOM 712 O O . SER A 1 89 ? -4.578 -2.059 -4.124 1.00 96.56 89 SER A O 1
ATOM 714 N N . PHE A 1 90 ? -3.231 -1.195 -5.702 1.00 96.81 90 PHE A N 1
ATOM 715 C CA . PHE A 1 90 ? -2.381 -0.472 -4.763 1.00 96.81 90 PHE A CA 1
ATOM 716 C C . PHE A 1 90 ? -3.096 0.739 -4.154 1.00 96.81 90 PHE A C 1
ATOM 718 O O . PHE A 1 90 ? -3.066 0.901 -2.936 1.00 96.81 90 PHE A O 1
ATOM 725 N N . ILE A 1 91 ? -3.787 1.547 -4.966 1.00 96.25 91 ILE A N 1
ATOM 726 C CA . ILE A 1 91 ? -4.561 2.701 -4.487 1.00 96.25 91 ILE A CA 1
ATOM 727 C C . ILE A 1 91 ? -5.646 2.270 -3.497 1.00 96.25 91 ILE A C 1
ATOM 729 O O . ILE A 1 91 ? -5.736 2.840 -2.408 1.00 96.25 91 ILE A O 1
ATOM 733 N N . ASP A 1 92 ? -6.418 1.231 -3.811 1.00 97.06 92 ASP A N 1
ATOM 734 C CA . ASP A 1 92 ? -7.426 0.677 -2.904 1.00 97.06 92 ASP A CA 1
ATOM 735 C C . ASP A 1 92 ? -6.754 0.154 -1.622 1.00 97.06 92 ASP A C 1
ATOM 737 O O . ASP A 1 92 ? -7.198 0.450 -0.510 1.00 97.06 92 ASP A O 1
ATOM 741 N N . PHE A 1 93 ? -5.614 -0.534 -1.741 1.00 96.88 93 PHE A N 1
ATOM 742 C CA . PHE A 1 93 ? -4.857 -0.993 -0.578 1.00 96.88 93 PHE A CA 1
ATOM 743 C C . PHE A 1 93 ? -4.408 0.157 0.330 1.00 96.88 93 PHE A C 1
ATOM 745 O O . PHE A 1 93 ? -4.473 0.002 1.545 1.00 96.88 93 PHE A O 1
ATOM 752 N N . ILE A 1 94 ? -4.012 1.318 -0.186 1.00 95.81 94 ILE A N 1
ATOM 753 C CA . ILE A 1 94 ? -3.590 2.433 0.674 1.00 95.81 94 ILE A CA 1
ATOM 754 C C . ILE A 1 94 ? -4.733 3.357 1.106 1.00 95.81 94 ILE A C 1
ATOM 756 O O . ILE A 1 94 ? -4.528 4.101 2.054 1.00 95.81 94 ILE A O 1
ATOM 760 N N . SER A 1 95 ? -5.912 3.340 0.469 1.00 95.12 95 SER A N 1
ATOM 761 C CA . SER A 1 95 ? -6.961 4.360 0.693 1.00 95.12 95 SER A CA 1
ATOM 762 C C . SER A 1 95 ? -8.349 3.826 1.063 1.00 95.12 95 SER A C 1
ATOM 764 O O . SER A 1 95 ? -9.120 4.542 1.706 1.00 95.12 95 SER A O 1
ATOM 766 N N . ALA A 1 96 ? -8.689 2.580 0.717 1.00 94.44 96 ALA A N 1
ATOM 767 C CA . ALA A 1 96 ? -9.997 2.021 1.044 1.00 94.44 96 ALA A CA 1
ATOM 768 C C . ALA A 1 96 ? -10.181 1.930 2.565 1.00 94.44 96 ALA A C 1
ATOM 770 O O . ALA A 1 96 ? -9.267 1.518 3.285 1.00 94.44 96 ALA A O 1
ATOM 771 N N . GLU A 1 97 ? -11.368 2.296 3.052 1.00 93.38 97 GLU A N 1
ATOM 772 C CA . GLU A 1 97 ? -11.689 2.292 4.488 1.00 93.38 97 GLU A CA 1
ATOM 773 C C . GLU A 1 97 ? -10.742 3.189 5.317 1.00 93.38 97 GLU A C 1
ATOM 775 O O . GLU A 1 97 ? -10.489 2.927 6.495 1.00 93.38 97 GLU A O 1
ATOM 780 N N . ALA A 1 98 ? -10.199 4.255 4.712 1.00 91.94 98 ALA A N 1
ATOM 781 C CA . ALA A 1 98 ? -9.353 5.219 5.408 1.00 91.94 98 ALA A CA 1
ATOM 782 C C . ALA A 1 98 ? -10.027 5.742 6.684 1.00 91.94 98 ALA A C 1
ATOM 784 O O . ALA A 1 98 ? -11.209 6.087 6.705 1.00 91.94 98 ALA A O 1
ATOM 785 N N . ASN A 1 99 ? -9.246 5.783 7.760 1.00 90.38 99 ASN A N 1
ATOM 786 C CA . ASN A 1 99 ? -9.632 6.191 9.108 1.00 90.38 99 ASN A CA 1
ATOM 787 C C . ASN A 1 99 ? -10.797 5.386 9.714 1.00 90.38 99 ASN A C 1
ATOM 789 O O . ASN A 1 99 ? -11.353 5.784 10.735 1.00 90.38 99 ASN A O 1
ATOM 793 N N . THR A 1 100 ? -11.153 4.241 9.123 1.00 90.44 100 THR A N 1
ATOM 794 C CA . THR A 1 100 ? -12.218 3.366 9.623 1.00 90.44 100 THR A CA 1
ATOM 795 C C . THR A 1 100 ? -11.608 2.210 10.403 1.00 90.44 100 THR A C 1
ATOM 797 O O . THR A 1 100 ? -10.905 1.370 9.846 1.00 90.44 100 THR A O 1
ATOM 800 N N . ILE A 1 101 ? -11.871 2.157 11.709 1.00 86.44 101 ILE A N 1
ATOM 801 C CA . ILE A 1 101 ? -11.359 1.095 12.582 1.00 86.44 101 ILE A CA 1
ATOM 802 C C . ILE A 1 101 ? -12.222 -0.166 12.400 1.00 86.44 101 ILE A C 1
ATOM 804 O O . ILE A 1 101 ? -13.437 -0.097 12.600 1.00 86.44 101 ILE A O 1
ATOM 808 N N . PRO A 1 102 ? -11.637 -1.336 12.080 1.00 84.25 102 PRO A N 1
ATOM 809 C CA . PRO A 1 102 ? -12.378 -2.590 12.009 1.00 84.25 102 PRO A CA 1
ATOM 810 C C . PRO A 1 102 ? -13.101 -2.909 13.325 1.00 84.25 102 PRO A C 1
ATOM 812 O O . PRO A 1 102 ? -12.507 -2.817 14.400 1.00 84.25 102 PRO A O 1
ATOM 815 N N . ALA A 1 103 ? -14.353 -3.373 13.250 1.00 77.25 103 ALA A N 1
ATOM 816 C CA . ALA A 1 103 ? -15.188 -3.648 14.428 1.00 77.25 103 ALA A CA 1
ATOM 817 C C . ALA A 1 103 ? -14.531 -4.593 15.456 1.00 77.25 103 ALA A C 1
ATOM 819 O O . ALA A 1 103 ? -14.657 -4.393 16.663 1.00 77.25 103 ALA A O 1
ATOM 820 N N . GLY A 1 104 ? -13.763 -5.585 14.987 1.00 71.00 104 GLY A N 1
ATOM 821 C CA . GLY A 1 104 ? -13.011 -6.496 15.858 1.00 71.00 104 GLY A CA 1
ATOM 822 C C . GLY A 1 104 ? -11.890 -5.822 16.662 1.00 71.00 104 GLY A C 1
ATOM 823 O O . GLY A 1 104 ? -11.556 -6.302 17.739 1.00 71.00 104 GLY A O 1
ATOM 824 N N . LEU A 1 105 ? -11.339 -4.700 16.181 1.00 69.56 105 LEU A N 1
ATOM 825 C CA . LEU A 1 105 ? -10.334 -3.907 16.900 1.00 69.56 105 LEU A CA 1
ATOM 826 C C . LEU A 1 105 ? -10.964 -2.898 17.865 1.00 69.56 105 LEU A C 1
ATOM 828 O O . LEU A 1 105 ? -10.386 -2.643 18.920 1.00 69.56 105 LEU A O 1
ATOM 832 N N . LEU A 1 106 ? -12.150 -2.365 17.545 1.00 62.00 106 LEU A N 1
ATOM 833 C CA . LEU A 1 106 ? -12.905 -1.489 18.452 1.00 62.00 106 LEU A CA 1
ATOM 834 C C . LEU A 1 106 ? -13.202 -2.193 19.781 1.00 62.00 106 LEU A C 1
ATOM 836 O O . LEU A 1 106 ? -12.992 -1.622 20.848 1.00 62.00 106 LEU A O 1
ATOM 840 N N . LEU A 1 107 ? -13.603 -3.466 19.720 1.00 58.53 107 LEU A N 1
ATOM 841 C CA . LEU A 1 107 ? -13.816 -4.287 20.912 1.00 58.53 107 LEU A CA 1
ATOM 842 C C . LEU A 1 107 ? -12.536 -4.399 21.752 1.00 58.53 107 LEU A C 1
ATOM 844 O O . LEU A 1 107 ? -12.581 -4.182 22.956 1.00 58.53 107 LEU A O 1
ATOM 848 N N . SER A 1 108 ? -11.377 -4.650 21.139 1.00 55.59 108 SER A N 1
ATOM 849 C CA . SER A 1 108 ? -10.103 -4.729 21.867 1.00 55.59 108 SER A CA 1
ATOM 850 C C . SER A 1 108 ? -9.679 -3.400 22.503 1.00 55.59 108 SER A C 1
ATOM 852 O O . SER A 1 108 ? -9.107 -3.423 23.590 1.00 55.59 108 SER A O 1
ATOM 854 N N . GLN A 1 109 ? -9.987 -2.251 21.888 1.00 55.78 109 GLN A N 1
ATOM 855 C CA . GLN A 1 109 ? -9.694 -0.930 22.467 1.00 55.78 109 GLN A CA 1
ATOM 856 C C . GLN A 1 109 ? -10.521 -0.636 23.725 1.00 55.78 109 GLN A C 1
ATOM 858 O O . GLN A 1 109 ? -10.003 -0.026 24.659 1.00 55.78 109 GLN A O 1
ATOM 863 N N . HIS A 1 110 ? -11.771 -1.111 23.791 1.00 57.19 110 HIS A N 1
ATOM 864 C CA . HIS A 1 110 ? -12.607 -0.965 24.988 1.00 57.19 110 HIS A CA 1
ATOM 865 C C . HIS A 1 110 ? -12.078 -1.748 26.196 1.00 57.19 110 HIS A C 1
ATOM 867 O O . HIS A 1 110 ? -12.298 -1.329 27.330 1.00 57.19 110 HIS A O 1
ATOM 873 N N . PHE A 1 111 ? -11.372 -2.858 25.967 1.00 51.03 111 PHE A N 1
ATOM 874 C CA . PHE A 1 111 ? -10.834 -3.699 27.040 1.00 51.03 111 PHE A CA 1
ATOM 875 C C . PHE A 1 111 ? -9.339 -3.462 27.322 1.00 51.03 111 PHE A C 1
ATOM 877 O O . PHE A 1 111 ? -8.888 -3.755 28.426 1.00 51.03 111 PHE A O 1
ATOM 884 N N . PHE A 1 112 ? -8.572 -2.900 26.375 1.00 50.16 112 PHE A N 1
ATOM 885 C CA . PHE A 1 112 ? -7.121 -2.688 26.500 1.00 50.16 112 PHE A CA 1
ATOM 886 C C . PHE A 1 112 ? -6.668 -1.354 25.859 1.00 50.16 112 PHE A C 1
ATOM 888 O O . PHE A 1 112 ? -6.196 -1.340 24.720 1.00 50.16 112 PHE A O 1
ATOM 895 N N . PRO A 1 113 ? -6.747 -0.219 26.582 1.00 49.44 113 PRO A N 1
ATOM 896 C CA . PRO A 1 113 ? -6.526 1.116 26.007 1.00 49.44 113 PRO A CA 1
ATOM 897 C C . PRO A 1 113 ? -5.082 1.433 25.573 1.00 49.44 113 PRO A C 1
ATOM 899 O O . PRO A 1 113 ? -4.872 2.382 24.827 1.00 49.44 113 PRO A O 1
ATOM 902 N N . GLN A 1 114 ? -4.073 0.689 26.046 1.00 49.38 114 GLN A N 1
ATOM 903 C CA . GLN A 1 114 ? -2.657 1.097 25.945 1.00 49.38 114 GLN A CA 1
ATOM 904 C C . GLN A 1 114 ? -1.822 0.376 24.867 1.00 49.38 114 GLN A C 1
ATOM 906 O O . GLN A 1 114 ? -0.658 0.713 24.677 1.00 49.38 114 GLN A O 1
ATOM 911 N N . ALA A 1 115 ? -2.371 -0.596 24.132 1.00 51.62 115 ALA A N 1
ATOM 912 C CA . ALA A 1 115 ? -1.564 -1.493 23.287 1.00 51.62 115 ALA A CA 1
ATOM 913 C C . ALA A 1 115 ? -1.347 -1.037 21.820 1.00 51.62 115 ALA A C 1
ATOM 915 O O . ALA A 1 115 ? -0.759 -1.775 21.034 1.00 51.62 115 ALA A O 1
ATOM 916 N N . MET A 1 116 ? -1.827 0.143 21.408 1.00 51.78 116 MET A N 1
ATOM 917 C CA . MET A 1 116 ? -2.060 0.474 19.983 1.00 51.78 116 MET A CA 1
ATOM 918 C C . MET A 1 116 ? -1.117 1.528 19.362 1.00 51.78 116 MET A C 1
ATOM 920 O O . MET A 1 116 ? -1.480 2.163 18.378 1.00 51.78 116 MET A O 1
ATOM 924 N N . HIS A 1 117 ? 0.098 1.731 19.882 1.00 49.81 117 HIS A N 1
ATOM 925 C CA . HIS A 1 117 ? 0.984 2.812 19.397 1.00 49.81 117 HIS A CA 1
ATOM 926 C C . HIS A 1 117 ? 2.054 2.391 18.370 1.00 49.81 117 HIS A C 1
ATOM 928 O O . HIS A 1 117 ? 2.912 3.194 18.014 1.00 49.81 117 HIS A O 1
ATOM 934 N N . HIS A 1 118 ? 2.036 1.151 17.874 1.00 52.16 118 HIS A N 1
ATOM 935 C CA . HIS A 1 118 ? 3.077 0.637 16.973 1.00 52.16 118 HIS A CA 1
ATOM 936 C C . HIS A 1 118 ? 2.623 0.732 15.504 1.00 52.16 118 HIS A C 1
ATOM 938 O O . HIS A 1 118 ? 2.427 -0.285 14.840 1.00 52.16 118 HIS A O 1
ATOM 944 N N . SER A 1 119 ? 2.420 1.955 15.008 1.00 54.56 119 SER A N 1
ATOM 945 C CA . SER A 1 119 ? 2.034 2.226 13.613 1.00 54.56 119 SER A CA 1
ATOM 946 C C . SER A 1 119 ? 3.247 2.217 12.682 1.00 54.56 119 SER A C 1
ATOM 948 O O . SER A 1 119 ? 4.298 2.765 13.016 1.00 54.56 119 SER A O 1
ATOM 950 N N . THR A 1 120 ? 3.105 1.646 11.486 1.00 65.19 120 THR A N 1
ATOM 951 C CA . THR A 1 120 ? 4.102 1.787 10.415 1.00 65.19 120 THR A CA 1
ATOM 952 C C . THR A 1 120 ? 3.722 2.982 9.541 1.00 65.19 120 THR A C 1
ATOM 954 O O . THR A 1 120 ? 2.615 3.027 9.007 1.00 65.19 120 THR A O 1
ATOM 957 N N . SER A 1 121 ? 4.624 3.957 9.401 1.00 67.44 121 SER A N 1
ATOM 958 C CA . SER A 1 121 ? 4.417 5.126 8.535 1.00 67.44 121 SER A CA 1
ATOM 959 C C . SER A 1 121 ? 4.863 4.818 7.106 1.00 67.44 121 SER A C 1
ATOM 961 O O . SER A 1 121 ? 5.987 4.371 6.888 1.00 67.44 121 SER A O 1
ATOM 963 N N . LEU A 1 122 ? 3.988 5.067 6.138 1.00 74.62 122 LEU A N 1
ATOM 964 C CA . LEU A 1 122 ? 4.233 4.987 4.704 1.00 74.62 122 LEU A CA 1
ATOM 965 C C . LEU A 1 122 ? 4.269 6.411 4.151 1.00 74.62 122 LEU A C 1
ATOM 967 O O . LEU A 1 122 ? 3.305 7.161 4.292 1.00 74.62 122 LEU A O 1
ATOM 971 N N . SER A 1 123 ? 5.373 6.784 3.512 1.00 76.69 123 SER A N 1
ATOM 972 C CA . SER A 1 123 ? 5.529 8.095 2.879 1.00 76.69 123 SER A CA 1
ATOM 973 C C . SER A 1 123 ? 5.475 7.937 1.367 1.00 76.69 123 SER A C 1
ATOM 975 O O . SER A 1 123 ? 6.314 7.252 0.788 1.00 76.69 123 SER A O 1
ATOM 977 N N . ILE A 1 124 ? 4.486 8.560 0.731 1.00 76.38 124 ILE A N 1
ATOM 978 C CA . ILE A 1 124 ? 4.291 8.536 -0.717 1.00 76.38 124 ILE A CA 1
ATOM 979 C C . ILE A 1 124 ? 4.843 9.846 -1.302 1.00 76.38 124 ILE A C 1
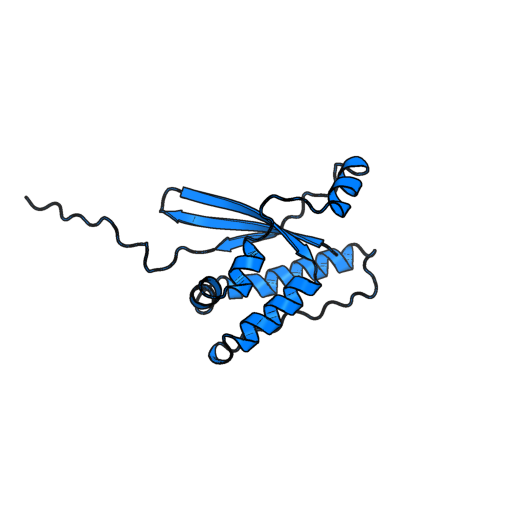ATOM 981 O O . ILE A 1 124 ? 4.344 10.922 -0.950 1.00 76.38 124 ILE A O 1
ATOM 985 N N . PRO A 1 125 ? 5.864 9.788 -2.177 1.00 70.75 125 PRO A N 1
ATOM 986 C CA . PRO A 1 125 ? 6.427 10.966 -2.830 1.00 70.75 125 PRO A CA 1
ATOM 987 C C . PRO A 1 125 ? 5.456 11.611 -3.834 1.00 70.75 125 PRO A C 1
ATOM 989 O O . PRO A 1 125 ? 4.531 10.975 -4.342 1.00 70.75 125 PRO A O 1
ATOM 992 N N . ILE A 1 126 ? 5.700 12.890 -4.138 1.00 61.03 126 ILE A N 1
ATOM 993 C CA . ILE A 1 126 ? 4.938 13.669 -5.126 1.00 61.03 126 ILE A CA 1
ATOM 994 C C . ILE A 1 126 ? 5.183 13.090 -6.535 1.00 61.03 126 ILE A C 1
ATOM 996 O O . ILE A 1 126 ? 6.345 12.927 -6.921 1.00 61.03 126 ILE A O 1
ATOM 1000 N N . PRO A 1 127 ? 4.142 12.825 -7.347 1.00 52.44 127 PRO A N 1
ATOM 1001 C CA . PRO A 1 127 ? 4.319 12.470 -8.752 1.00 52.44 127 PRO A CA 1
ATOM 1002 C C . PRO A 1 127 ? 5.003 13.611 -9.522 1.00 52.44 127 PRO A C 1
ATOM 1004 O O . PRO A 1 127 ? 4.568 14.762 -9.459 1.00 52.44 127 PRO A O 1
ATOM 1007 N N . ALA A 1 128 ? 6.030 13.295 -10.317 1.00 53.38 128 ALA A N 1
ATOM 1008 C CA . ALA A 1 128 ? 6.843 14.272 -11.059 1.00 53.38 128 ALA A CA 1
ATOM 1009 C C . ALA A 1 128 ? 6.057 15.176 -12.045 1.00 53.38 128 ALA A C 1
ATOM 1011 O O . ALA A 1 128 ? 6.607 16.145 -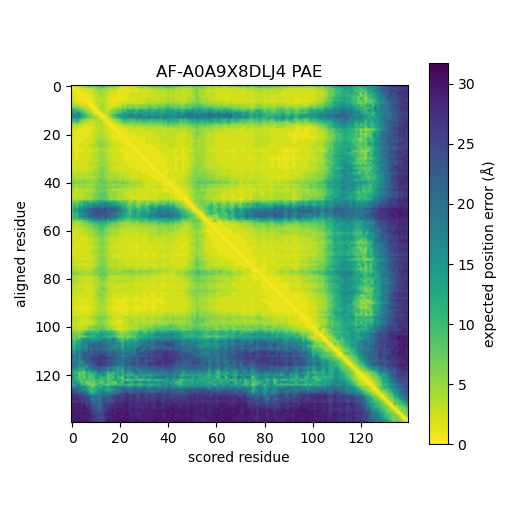12.557 1.00 53.38 128 ALA A O 1
ATOM 1012 N N . GLY A 1 129 ? 4.772 14.896 -12.297 1.00 51.28 129 GLY A N 1
ATOM 1013 C CA . GLY A 1 129 ? 3.890 15.704 -13.148 1.00 51.28 129 GLY A CA 1
ATOM 1014 C C . GLY A 1 129 ? 3.181 16.878 -12.457 1.00 51.28 129 GLY A C 1
ATOM 1015 O O . GLY A 1 129 ? 2.566 17.680 -13.150 1.00 51.28 129 GLY A O 1
ATOM 1016 N N . GLN A 1 130 ? 3.244 17.003 -11.124 1.00 48.94 130 GLN A N 1
ATOM 1017 C CA . GLN A 1 130 ? 2.604 18.108 -10.381 1.00 48.94 130 GLN A CA 1
ATOM 1018 C C . GLN A 1 130 ? 3.590 19.146 -9.825 1.00 48.94 130 GLN A C 1
ATOM 1020 O O . GLN A 1 130 ? 3.167 20.146 -9.253 1.00 48.94 130 GLN A O 1
ATOM 1025 N N . ALA A 1 131 ? 4.896 18.946 -10.014 1.00 50.28 131 ALA A N 1
ATOM 1026 C CA . ALA A 1 131 ? 5.929 19.824 -9.464 1.00 50.28 131 ALA A CA 1
ATOM 1027 C C . ALA A 1 131 ? 6.156 21.127 -10.262 1.00 50.28 131 ALA A C 1
ATOM 1029 O O . ALA A 1 131 ? 6.974 21.939 -9.845 1.00 50.28 131 ALA A O 1
ATOM 1030 N N . ASN A 1 132 ? 5.465 21.346 -11.390 1.00 49.88 132 ASN A N 1
ATOM 1031 C CA . ASN A 1 132 ? 5.755 22.464 -12.296 1.00 49.88 132 ASN A CA 1
ATOM 1032 C C . ASN A 1 132 ? 4.576 23.429 -12.492 1.00 49.88 132 ASN A C 1
ATOM 1034 O O . ASN A 1 132 ? 4.083 23.617 -13.603 1.00 49.88 132 ASN A O 1
ATOM 1038 N N . ILE A 1 133 ? 4.112 24.047 -11.407 1.00 55.19 133 ILE A N 1
ATOM 1039 C CA . ILE A 1 133 ? 3.271 25.244 -11.493 1.00 55.19 133 ILE A CA 1
ATOM 1040 C C . ILE A 1 13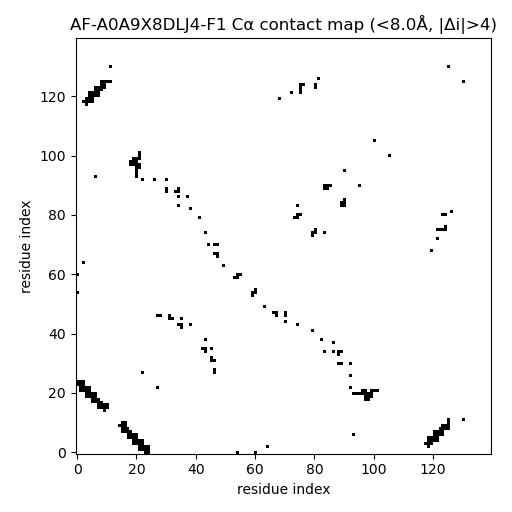3 ? 3.950 26.326 -10.658 1.00 55.19 133 ILE A C 1
ATOM 1042 O O . ILE A 1 133 ? 3.768 26.374 -9.443 1.00 55.19 133 ILE A O 1
ATOM 1046 N N . GLY A 1 134 ? 4.730 27.188 -11.320 1.00 54.19 134 GLY A N 1
ATOM 1047 C CA . GLY A 1 134 ? 5.040 28.506 -10.767 1.00 54.19 134 GLY A CA 1
ATOM 1048 C C . GLY A 1 134 ? 6.465 29.048 -10.885 1.00 54.19 134 GLY A C 1
ATOM 1049 O O . GLY A 1 134 ? 6.821 29.862 -10.044 1.00 54.19 134 GLY A O 1
ATOM 1050 N N . GLU A 1 135 ? 7.271 28.698 -11.892 1.00 52.53 135 GLU A N 1
ATOM 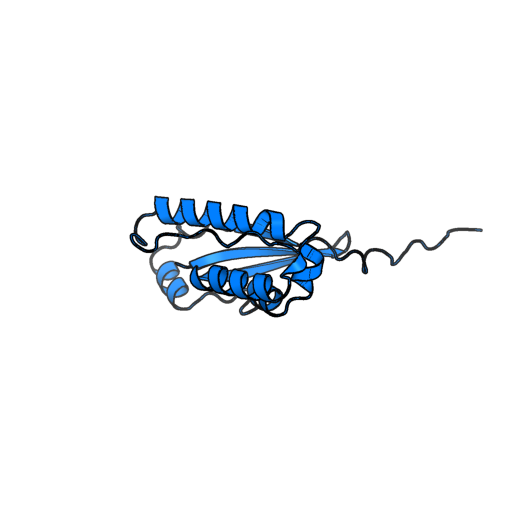1051 C CA . GLU A 1 135 ? 8.322 29.633 -12.342 1.00 52.53 135 GLU A CA 1
ATOM 1052 C C . GLU A 1 135 ? 7.666 30.671 -13.265 1.00 52.53 135 GLU A C 1
ATOM 1054 O O . GLU A 1 135 ? 7.584 30.494 -14.478 1.00 52.53 135 GLU A O 1
ATOM 1059 N N . MET A 1 136 ? 7.110 31.737 -12.679 1.00 54.38 136 MET A N 1
ATOM 1060 C CA . MET A 1 136 ? 6.735 32.929 -13.442 1.00 54.38 136 MET A CA 1
ATOM 1061 C C . MET A 1 136 ? 7.918 33.901 -13.407 1.00 54.38 136 MET A C 1
ATOM 1063 O O . MET A 1 136 ? 8.188 34.546 -12.395 1.00 54.38 136 MET A O 1
ATOM 1067 N N . ASP A 1 137 ? 8.638 33.913 -14.529 1.00 48.03 137 ASP A N 1
ATOM 1068 C CA . ASP A 1 137 ? 9.724 34.810 -14.930 1.00 48.03 137 ASP A CA 1
ATOM 1069 C C . ASP A 1 137 ? 9.437 36.267 -14.518 1.00 48.03 137 ASP A C 1
ATOM 1071 O O . ASP A 1 137 ? 8.554 36.928 -15.064 1.00 48.03 137 ASP A O 1
ATOM 1075 N N . MET A 1 138 ? 10.185 36.779 -13.537 1.00 50.09 138 MET A N 1
ATOM 1076 C CA . MET A 1 138 ? 10.253 38.215 -13.270 1.00 50.09 138 MET A CA 1
ATOM 1077 C C . MET A 1 138 ? 11.303 38.830 -14.194 1.00 50.09 138 MET A C 1
ATOM 1079 O O . MET A 1 138 ? 12.466 38.991 -13.822 1.00 50.09 138 MET A O 1
ATOM 1083 N N . LYS A 1 139 ? 10.875 39.198 -15.402 1.00 40.81 139 LYS A N 1
ATOM 1084 C CA . LYS A 1 139 ? 11.555 40.200 -16.226 1.00 40.81 139 LYS A CA 1
ATOM 1085 C C . LYS A 1 139 ? 10.608 41.349 -16.543 1.00 40.81 139 LYS A C 1
ATOM 1087 O O . LYS A 1 139 ? 9.800 41.251 -17.461 1.00 40.81 139 LYS A O 1
ATOM 1092 N N . MET A 1 140 ? 10.758 42.437 -15.792 1.00 38.06 140 MET A N 1
ATOM 1093 C CA . MET A 1 140 ? 11.139 43.784 -16.257 1.00 38.06 140 MET A CA 1
ATOM 1094 C C . MET A 1 140 ? 11.060 44.769 -15.095 1.00 38.06 140 MET A C 1
ATOM 1096 O O . MET A 1 140 ? 10.055 44.729 -14.354 1.00 38.06 140 MET A O 1
#

Organism: Aphanomyces astaci (NCBI:txid112090)

Radius of gyration: 17.91 Å; Cα contacts (8 Å, |Δi|>4): 148; chains: 1; bounding box: 27×65×43 Å

Sequence (140 aa):
MVFVLTVSQQQNVATTSSWTVYRRLEMFEQLSLSIGAEFRHLNLPPCPLVASANVSNMQVIERCRDDLSRWLAPLLSYPYVNSLMQSRSFIDFISAEANTIPAGLLLSQHFFPQAMHHSTSLSIPIPAGQANIGEMDMKM

Nearest PDB structures (foldseek):
  3iq2-assembly2_B  TM=7.493E-01  e=4.050E-03  Homo sapiens
  6edx-assembly1_A  TM=6.519E-01  e=5.571E-03  Homo sapiens
  6ee0-assembly1_A  TM=6.351E-01  e=3.323E-02  Homo sapiens
  6koi-assembly7_M  TM=5.887E-01  e=5.901E-02  Homo sapiens

Secondary structure (DSSP, 8-state):
-EEEEEEEEEEETTEEEEEEEEEEHHHHHHHHHHHHHHTGGG-PPPPP---GGGTT-HHHHHHHHHHHHHHHHHHTSTTTHHHHTT-HHHHHHHHTTTT---HHHHHHHHH-TTS---PEEEEEPPPTTSS-S-------

pLDDT: mean 80.07, std 16.79, range [38.06, 97.06]

InterPro domains:
  IPR001683 Phox homology [PF00787] (14-95)
  IPR001683 Phox homology [PS50195] (1-101)
  IPR036871 PX domain superfamily [G3DSA:3.30.1520.10] (1-102)
  IPR036871 PX domain superfamily [SSF64268] (17-97)

Mean predicted aligned error: 10.68 Å

Foldseek 3Di:
DKAKEWEWEDPAPPDIDIWIDIDDPVLLQVLQVQVCVVCVVVVQDHQDDQPPPCVPDVVSVVVNVVSNLVSVQVCLDPPNLVVLVVDPSSCCVGDPCIPPDPPVVVVVCVVPVPDPDPHRYHYHYDDPVNHDDDPPDPDD